Protein AF-A0A537VJ17-F1 (afdb_monomer)

Mean predicted aligned error: 5.32 Å

Nearest PDB structures (foldseek):
  3t38-assembly1_A  TM=7.685E-01  e=1.681E-10  Corynebacterium glutamicum
  3t38-assembly1_B  TM=7.655E-01  e=9.082E-10  Corynebacterium glutamicum
  2fxi-assembly1_A  TM=8.362E-01  e=2.183E-06  Staphylococcus aureus
  8p6m-assembly1_B  TM=7.801E-01  e=8.803E-07  Deinococcus indicus
  1jl3-assembly4_D  TM=7.194E-01  e=2.256E-05  Bacillus subtilis

Structure (mmCIF, N/CA/C/O backbone):
data_AF-A0A537VJ17-F1
#
_entry.id   AF-A0A537VJ17-F1
#
loop_
_atom_site.group_PDB
_atom_site.id
_atom_site.type_symbol
_atom_site.label_atom_id
_atom_site.label_alt_id
_atom_site.label_comp_id
_atom_site.label_asym_id
_atom_site.label_entity_id
_atom_site.label_seq_id
_atom_site.pdbx_PDB_ins_code
_atom_site.Cartn_x
_atom_site.Cartn_y
_atom_site.Cartn_z
_atom_site.occupancy
_atom_site.B_iso_or_equiv
_atom_site.auth_seq_id
_atom_site.auth_comp_id
_atom_site.auth_asym_id
_atom_site.auth_atom_id
_atom_site.pdbx_PDB_model_num
ATOM 1 N N . MET A 1 1 ? -20.366 -3.026 16.397 1.00 46.22 1 MET A N 1
ATOM 2 C CA . MET A 1 1 ? -19.434 -3.671 15.451 1.00 46.22 1 MET A CA 1
ATOM 3 C C . MET A 1 1 ? -18.196 -2.808 15.438 1.00 46.22 1 MET A C 1
ATOM 5 O O . MET A 1 1 ? -18.328 -1.638 15.114 1.00 46.22 1 MET A O 1
ATOM 9 N N . ILE A 1 2 ? -17.055 -3.319 15.894 1.00 50.59 2 ILE A N 1
ATOM 10 C CA . ILE A 1 2 ? -15.783 -2.647 15.617 1.00 50.59 2 ILE A CA 1
ATOM 11 C C . ILE A 1 2 ? -15.566 -2.891 14.128 1.00 50.59 2 ILE A C 1
ATOM 13 O O . ILE A 1 2 ? -15.430 -4.047 13.727 1.00 50.59 2 ILE A O 1
ATOM 17 N N . ASP A 1 3 ? -15.711 -1.848 13.316 1.00 73.19 3 ASP A N 1
ATOM 18 C CA . ASP A 1 3 ? -15.495 -1.971 11.881 1.00 73.19 3 ASP A CA 1
ATOM 19 C C . ASP A 1 3 ? -14.021 -2.329 11.680 1.00 73.19 3 ASP A C 1
ATOM 21 O O . ASP A 1 3 ? -13.136 -1.641 12.191 1.00 73.19 3 ASP A O 1
ATOM 25 N N . VAL A 1 4 ? -13.756 -3.469 11.045 1.00 81.44 4 VAL A N 1
ATOM 26 C CA . VAL A 1 4 ? -12.381 -3.893 10.782 1.00 81.44 4 VAL A CA 1
ATOM 27 C C . VAL A 1 4 ? -11.831 -2.916 9.743 1.00 81.44 4 VAL A C 1
ATOM 29 O O . VAL A 1 4 ? -12.391 -2.854 8.643 1.00 81.44 4 VAL A O 1
ATOM 32 N N . PRO A 1 5 ? -10.771 -2.143 10.048 1.00 88.56 5 PRO A N 1
ATOM 33 C CA . PRO A 1 5 ? -10.278 -1.132 9.127 1.00 88.56 5 PRO A CA 1
ATOM 34 C C . PRO A 1 5 ? -9.893 -1.787 7.803 1.00 88.56 5 PRO A C 1
ATOM 36 O O . PRO A 1 5 ? -9.295 -2.867 7.762 1.00 88.56 5 PRO A O 1
ATOM 39 N N . THR A 1 6 ? -10.268 -1.132 6.709 1.00 90.69 6 THR A N 1
ATOM 40 C CA . THR A 1 6 ? -9.935 -1.590 5.362 1.00 90.69 6 THR A CA 1
ATOM 41 C C . THR A 1 6 ? -8.830 -0.712 4.792 1.00 90.69 6 THR A C 1
ATOM 43 O O . THR A 1 6 ? -8.897 0.511 4.883 1.00 90.69 6 THR A O 1
ATOM 46 N N . VAL A 1 7 ? -7.819 -1.325 4.180 1.00 92.31 7 VAL A N 1
ATOM 47 C CA . VAL A 1 7 ? -6.753 -0.615 3.462 1.00 92.31 7 VAL A CA 1
ATOM 48 C C . VAL A 1 7 ? -6.779 -1.028 1.998 1.00 92.31 7 VAL A C 1
ATOM 50 O O . VAL A 1 7 ? -6.729 -2.222 1.686 1.00 92.31 7 VAL A O 1
ATOM 53 N N . LEU A 1 8 ? -6.853 -0.042 1.105 1.00 92.19 8 LEU A N 1
ATOM 54 C CA . LEU A 1 8 ? -6.798 -0.218 -0.342 1.00 92.19 8 LEU A CA 1
ATOM 55 C C . LEU A 1 8 ? -5.481 0.346 -0.888 1.00 92.19 8 LEU A C 1
ATOM 57 O O . LEU A 1 8 ? -5.258 1.549 -0.835 1.00 92.19 8 LEU A O 1
ATOM 61 N N . PHE A 1 9 ? -4.637 -0.510 -1.464 1.00 92.50 9 PHE A N 1
ATOM 62 C CA . PHE A 1 9 ? -3.433 -0.089 -2.187 1.00 92.50 9 PHE A CA 1
ATOM 63 C C . PHE A 1 9 ? -3.704 0.042 -3.687 1.00 92.50 9 PHE A C 1
ATOM 65 O O . PHE A 1 9 ? -4.118 -0.926 -4.324 1.00 92.50 9 PHE A O 1
ATOM 72 N N . VAL A 1 10 ? -3.412 1.192 -4.285 1.00 89.75 10 VAL A N 1
ATOM 73 C CA . VAL A 1 10 ? -3.670 1.473 -5.702 1.00 89.75 10 VAL A CA 1
ATOM 74 C C . VAL A 1 10 ? -2.374 1.850 -6.410 1.00 89.75 10 VAL A C 1
ATOM 76 O O . VAL A 1 10 ? -1.640 2.727 -5.973 1.00 89.75 10 VAL A O 1
ATOM 79 N N . CYS A 1 11 ? -2.071 1.201 -7.531 1.00 88.19 11 CYS A N 1
ATOM 80 C CA . CYS A 1 11 ? -1.023 1.642 -8.461 1.00 88.19 11 CYS A CA 1
ATOM 81 C C . CYS A 1 11 ? -1.548 1.556 -9.898 1.00 88.19 11 CYS A C 1
ATOM 83 O O . CYS A 1 11 ? -2.663 1.099 -10.095 1.00 88.19 11 CYS A O 1
ATOM 85 N N . VAL A 1 12 ? -0.761 1.914 -10.918 1.00 85.00 12 VAL A N 1
ATOM 86 C CA . VAL A 1 12 ? -1.240 1.893 -12.321 1.00 85.00 12 VAL A CA 1
ATOM 87 C C . VAL A 1 12 ? -1.793 0.518 -12.734 1.00 85.00 12 VAL A C 1
ATOM 89 O O . VAL A 1 12 ? -2.970 0.383 -13.047 1.00 85.00 12 VAL A O 1
ATOM 92 N N . HIS A 1 13 ? -0.967 -0.532 -12.671 1.00 83.31 13 HIS A N 1
ATOM 93 C CA . HIS A 1 13 ? -1.286 -1.844 -13.264 1.00 83.31 13 HIS A CA 1
ATOM 94 C C . HIS A 1 13 ? -1.763 -2.919 -12.274 1.00 83.31 13 HIS A C 1
ATOM 96 O O . HIS A 1 13 ? -1.968 -4.061 -12.666 1.00 83.31 13 HIS A O 1
ATOM 102 N N . ASN A 1 14 ? -1.855 -2.605 -10.981 1.00 87.19 14 ASN A N 1
ATOM 103 C CA . ASN A 1 14 ? -2.066 -3.590 -9.913 1.00 87.19 14 ASN A CA 1
ATOM 104 C C . ASN A 1 14 ? -1.113 -4.814 -9.928 1.00 87.19 14 ASN A C 1
ATOM 106 O O . ASN A 1 14 ? -1.510 -5.909 -9.541 1.00 87.19 14 ASN A O 1
ATOM 110 N N . ALA A 1 15 ? 0.129 -4.658 -10.398 1.00 84.19 15 ALA A N 1
ATOM 111 C CA . ALA A 1 15 ? 1.041 -5.786 -10.652 1.00 84.19 15 ALA A CA 1
ATOM 112 C C . ALA A 1 15 ? 2.396 -5.695 -9.924 1.00 84.19 15 ALA A C 1
ATOM 114 O O . ALA A 1 15 ? 3.229 -6.586 -10.055 1.00 84.19 15 ALA A O 1
ATOM 115 N N . GLY A 1 16 ? 2.640 -4.622 -9.165 1.00 87.50 16 GLY A N 1
ATOM 116 C CA . GLY A 1 16 ? 3.935 -4.378 -8.524 1.00 87.50 16 GLY A CA 1
ATOM 117 C C . GLY A 1 16 ? 3.785 -3.819 -7.118 1.00 87.50 16 GLY A C 1
ATOM 118 O O . GLY A 1 16 ? 3.555 -4.558 -6.165 1.00 87.50 16 GLY A O 1
ATOM 119 N N . ARG A 1 17 ? 3.914 -2.495 -7.002 1.00 92.19 17 ARG A N 1
ATOM 120 C CA . ARG A 1 17 ? 3.848 -1.734 -5.744 1.00 92.19 17 ARG A CA 1
ATOM 121 C C . ARG A 1 17 ? 2.631 -2.098 -4.878 1.00 92.19 17 ARG A C 1
ATOM 123 O O . ARG A 1 17 ? 2.815 -2.511 -3.735 1.00 92.19 17 ARG A O 1
ATOM 130 N N . SER A 1 18 ? 1.419 -2.037 -5.437 1.00 89.88 18 SER A N 1
ATOM 131 C CA . SER A 1 18 ? 0.179 -2.339 -4.704 1.00 89.88 18 SER A CA 1
ATOM 132 C C . SER A 1 18 ? 0.104 -3.789 -4.204 1.00 89.88 18 SER A C 1
ATOM 134 O O . SER A 1 18 ? -0.324 -4.028 -3.078 1.00 89.88 18 SER A O 1
ATOM 136 N N . GLN A 1 19 ? 0.564 -4.757 -5.006 1.00 91.00 19 GLN A N 1
ATOM 137 C CA . GLN A 1 19 ? 0.588 -6.181 -4.647 1.00 91.00 19 GLN A CA 1
ATOM 138 C C . GLN A 1 19 ? 1.604 -6.469 -3.539 1.00 91.00 19 GLN A C 1
ATOM 140 O O . GLN A 1 19 ? 1.300 -7.187 -2.585 1.00 91.00 19 GLN A O 1
ATOM 145 N N . MET A 1 20 ? 2.799 -5.871 -3.627 1.00 94.12 20 MET A N 1
ATOM 146 C CA . MET A 1 20 ? 3.814 -5.973 -2.576 1.00 94.12 20 MET A CA 1
ATOM 147 C C . MET A 1 20 ? 3.288 -5.418 -1.253 1.00 94.12 20 MET A C 1
ATOM 149 O O . MET A 1 20 ? 3.380 -6.092 -0.228 1.00 94.12 20 MET A O 1
ATOM 153 N N . ALA A 1 21 ? 2.692 -4.227 -1.280 1.00 95.00 21 ALA A N 1
ATOM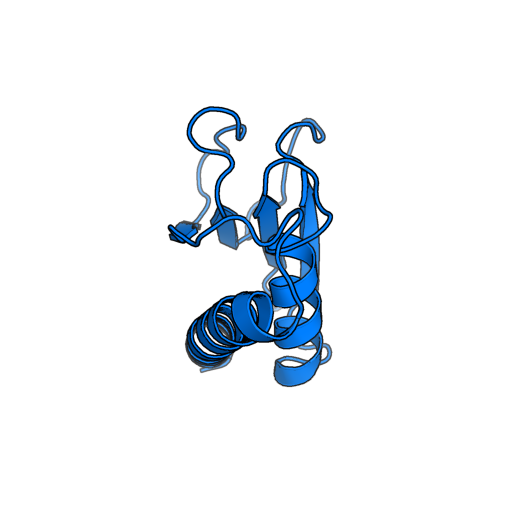 154 C CA . ALA A 1 21 ? 2.171 -3.586 -0.082 1.00 95.00 21 ALA A CA 1
ATOM 155 C C . ALA A 1 21 ? 1.023 -4.388 0.550 1.00 95.00 21 ALA A C 1
ATOM 157 O O . ALA A 1 21 ? 1.034 -4.636 1.757 1.00 95.00 21 ALA A O 1
ATOM 158 N N . ALA A 1 22 ? 0.094 -4.887 -0.271 1.00 93.69 22 ALA A N 1
ATOM 159 C CA . ALA A 1 22 ? -1.010 -5.718 0.191 1.00 93.69 22 ALA A CA 1
ATOM 160 C C . ALA A 1 22 ? -0.529 -7.026 0.845 1.00 93.69 22 ALA A C 1
ATOM 162 O O . ALA A 1 22 ? -0.978 -7.378 1.937 1.00 93.69 22 ALA A O 1
ATOM 163 N N . GLY A 1 23 ? 0.423 -7.727 0.222 1.00 93.12 23 GLY A N 1
ATOM 164 C CA . GLY A 1 23 ? 0.980 -8.961 0.780 1.00 93.12 23 GLY A CA 1
ATOM 165 C C . GLY A 1 23 ? 1.704 -8.739 2.112 1.00 93.12 23 GLY A C 1
ATOM 166 O O . GLY A 1 23 ? 1.544 -9.523 3.049 1.00 93.12 23 GLY A O 1
ATOM 167 N N . LEU A 1 24 ? 2.467 -7.649 2.221 1.00 95.56 24 LEU A N 1
ATOM 168 C CA . LEU A 1 24 ? 3.180 -7.290 3.447 1.00 95.56 24 LEU A CA 1
ATOM 169 C C . LEU A 1 24 ? 2.211 -6.896 4.568 1.00 95.56 24 LEU A C 1
ATOM 171 O O . LEU A 1 24 ? 2.357 -7.380 5.690 1.00 95.56 24 LEU A O 1
ATOM 175 N N . LEU A 1 25 ? 1.177 -6.102 4.272 1.00 95.38 25 LEU A N 1
ATOM 176 C CA . LEU A 1 25 ? 0.210 -5.690 5.289 1.00 95.38 25 LEU A CA 1
ATOM 177 C C . LEU A 1 25 ? -0.598 -6.884 5.793 1.00 95.38 25 LEU A C 1
ATOM 179 O O . LEU A 1 25 ? -0.766 -7.041 6.999 1.00 95.38 25 LEU A O 1
ATOM 183 N N . ALA A 1 26 ? -1.034 -7.765 4.889 1.00 93.62 26 ALA A N 1
ATOM 184 C CA . ALA A 1 26 ? -1.740 -8.987 5.262 1.00 93.62 26 ALA A CA 1
ATOM 185 C C . ALA A 1 26 ? -0.885 -9.871 6.186 1.00 93.62 26 ALA A C 1
ATOM 187 O O . ALA A 1 26 ? -1.393 -10.424 7.163 1.00 93.62 26 ALA A O 1
ATOM 188 N N . LYS A 1 27 ? 0.428 -9.950 5.927 1.00 92.81 27 LYS A N 1
ATOM 189 C CA . LYS A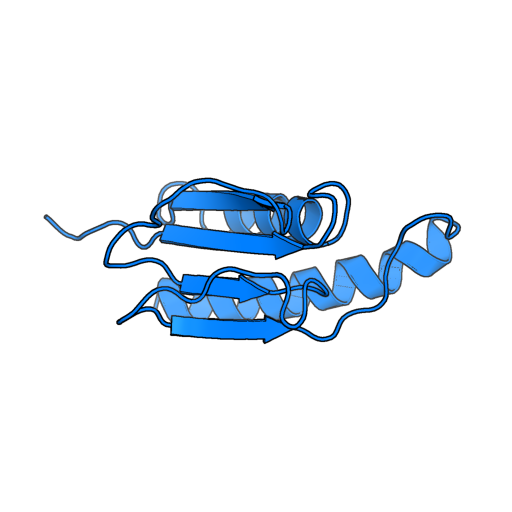 1 27 ? 1.3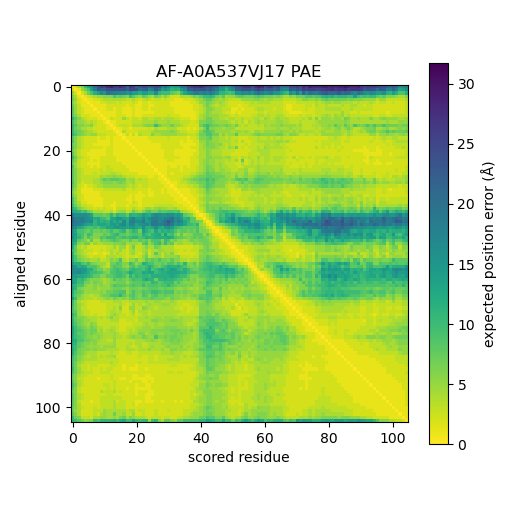78 -10.677 6.776 1.00 92.81 27 LYS A CA 1
ATOM 190 C C . LYS A 1 27 ? 1.488 -10.081 8.184 1.00 92.81 27 LYS A C 1
ATOM 192 O O . LYS A 1 27 ? 1.572 -10.845 9.142 1.00 92.81 27 LYS A O 1
ATOM 197 N N . TYR A 1 28 ? 1.514 -8.756 8.328 1.00 92.25 28 TYR A N 1
ATOM 198 C CA . TYR A 1 28 ? 1.693 -8.105 9.635 1.00 92.25 28 TYR A CA 1
ATOM 199 C C . TYR A 1 28 ? 0.397 -7.969 10.435 1.00 92.25 28 TYR A C 1
ATOM 201 O O . TYR A 1 28 ? 0.377 -8.180 11.650 1.00 92.25 28 TYR A O 1
ATOM 209 N N . ALA A 1 29 ? -0.700 -7.639 9.763 1.00 89.75 29 ALA A N 1
ATOM 210 C CA . ALA A 1 29 ? -1.973 -7.372 10.410 1.00 89.75 29 ALA A CA 1
ATOM 211 C C . ALA A 1 29 ? -2.771 -8.648 10.711 1.00 89.75 29 ALA A C 1
ATOM 213 O O . ALA A 1 29 ? -3.528 -8.688 11.690 1.00 89.75 29 ALA A O 1
ATOM 214 N N . GLY A 1 30 ? -2.589 -9.704 9.911 1.00 87.06 30 GLY A N 1
ATOM 215 C CA . GLY A 1 30 ? -3.432 -10.892 9.978 1.00 87.06 30 GLY A CA 1
ATOM 216 C C . GLY A 1 30 ? -4.908 -10.527 9.741 1.00 87.06 30 GLY A C 1
ATOM 217 O O . GLY A 1 30 ? -5.192 -9.672 8.906 1.00 87.06 30 GLY A O 1
ATOM 218 N N . PRO A 1 31 ? -5.868 -11.112 10.481 1.00 87.25 31 PRO A N 1
ATOM 219 C CA . PRO A 1 31 ? -7.298 -10.859 10.271 1.00 87.25 31 PRO A CA 1
ATOM 220 C C . PRO A 1 31 ? -7.787 -9.505 10.818 1.00 87.25 31 PRO A C 1
ATOM 222 O O . PRO A 1 31 ? -8.978 -9.217 10.750 1.00 87.25 31 PRO A O 1
ATOM 225 N N . ARG A 1 32 ? -6.899 -8.687 11.400 1.00 90.12 32 ARG A N 1
ATOM 226 C CA . ARG A 1 32 ? -7.259 -7.425 12.071 1.00 90.12 32 ARG A CA 1
ATOM 227 C C . ARG A 1 32 ? -7.449 -6.251 11.110 1.00 90.12 32 ARG A C 1
ATOM 229 O O . ARG A 1 32 ? -7.948 -5.216 11.530 1.00 90.12 32 ARG A O 1
ATOM 236 N N . ILE A 1 33 ? -7.040 -6.403 9.850 1.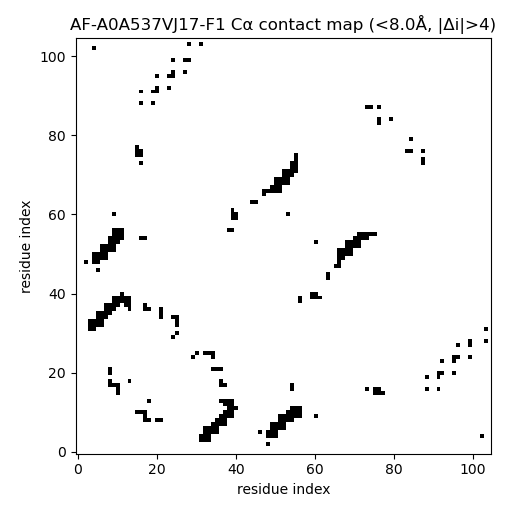00 91.31 33 ILE A N 1
ATOM 237 C CA . ILE A 1 33 ? -7.194 -5.401 8.791 1.00 91.31 33 ILE A CA 1
ATOM 238 C C . ILE A 1 33 ? -7.670 -6.116 7.529 1.00 91.31 33 ILE A C 1
ATOM 240 O O . ILE A 1 33 ? -7.109 -7.140 7.135 1.00 91.31 33 ILE A O 1
ATOM 244 N N . VAL A 1 34 ? -8.682 -5.563 6.862 1.00 91.31 34 VAL A N 1
ATOM 245 C CA . VAL A 1 34 ? -9.089 -6.027 5.533 1.00 91.31 34 VAL A CA 1
ATOM 246 C C . VAL A 1 34 ? -8.166 -5.390 4.500 1.00 91.31 34 VAL A C 1
ATOM 248 O O . VAL A 1 34 ? -8.188 -4.180 4.294 1.00 91.31 34 VAL A O 1
ATOM 251 N N . VAL A 1 35 ? -7.357 -6.205 3.826 1.00 92.81 35 VAL A N 1
ATOM 252 C CA . VAL A 1 35 ? -6.405 -5.719 2.819 1.00 92.81 35 VAL A CA 1
ATOM 253 C C . VAL A 1 35 ? -6.958 -5.917 1.406 1.00 92.81 35 VAL A C 1
ATOM 255 O O . VAL A 1 35 ? -7.472 -6.990 1.061 1.00 92.81 35 VAL A O 1
ATOM 258 N N . ARG A 1 36 ? -6.870 -4.867 0.584 1.00 91.44 36 ARG A N 1
ATOM 259 C CA . ARG A 1 36 ? -7.292 -4.829 -0.822 1.00 91.44 36 ARG A CA 1
ATOM 260 C C . ARG A 1 36 ? -6.226 -4.147 -1.684 1.00 91.44 36 ARG A C 1
ATOM 262 O O . ARG A 1 36 ? -5.444 -3.335 -1.197 1.00 91.44 36 ARG A O 1
ATOM 269 N N . SER A 1 37 ? -6.213 -4.464 -2.977 1.00 90.56 37 SER A N 1
ATOM 270 C CA . SER A 1 37 ? -5.314 -3.851 -3.964 1.00 90.56 37 SER A CA 1
ATOM 271 C C . SER A 1 37 ? -6.026 -3.641 -5.299 1.00 90.56 37 SER A C 1
ATOM 273 O O . SER A 1 37 ? -6.748 -4.544 -5.729 1.00 90.56 37 SER A O 1
ATOM 275 N N . ALA A 1 38 ? -5.785 -2.517 -5.970 1.00 87.94 38 ALA A N 1
ATOM 276 C CA . ALA A 1 38 ? -6.406 -2.172 -7.247 1.00 87.94 38 ALA A CA 1
ATOM 277 C C . ALA A 1 38 ? -5.437 -1.490 -8.236 1.00 87.94 38 ALA A C 1
ATOM 279 O O . ALA A 1 38 ? -4.300 -1.143 -7.901 1.00 87.94 38 ALA A O 1
ATOM 280 N N . GLY A 1 39 ? -5.898 -1.364 -9.484 1.00 83.31 39 GLY A N 1
ATOM 281 C CA . GLY A 1 39 ? -5.272 -0.583 -10.559 1.00 83.31 39 GLY A CA 1
ATOM 282 C C . GLY A 1 39 ? -5.905 0.807 -10.641 1.00 83.31 39 GLY A C 1
ATOM 283 O O . GLY A 1 39 ? -6.985 0.963 -10.096 1.00 83.31 39 GLY A O 1
ATOM 284 N N . SER A 1 40 ? -5.329 1.786 -11.343 1.00 74.56 40 SER A N 1
ATOM 285 C CA . SER A 1 40 ? -5.951 3.120 -11.530 1.00 74.56 40 SER A CA 1
ATOM 286 C C . SER A 1 40 ? -7.217 3.106 -12.402 1.00 74.56 40 SER A C 1
ATOM 288 O O . SER A 1 40 ? -7.863 4.126 -12.592 1.00 74.56 40 SER A O 1
ATOM 290 N N . THR A 1 41 ? -7.609 1.934 -12.898 1.00 61.19 41 THR A N 1
ATOM 291 C CA . THR A 1 41 ? -8.888 1.671 -13.561 1.00 61.19 41 THR A CA 1
ATOM 292 C C . THR A 1 41 ? -9.783 0.680 -12.772 1.00 61.19 41 THR A C 1
ATOM 294 O O . THR A 1 41 ? -9.951 -0.455 -13.230 1.00 61.19 41 THR A O 1
ATOM 297 N N . PRO A 1 42 ? -10.379 1.034 -11.602 1.00 55.25 42 PRO A N 1
ATOM 298 C CA . PRO A 1 42 ? -11.334 0.168 -10.889 1.00 55.25 42 PRO A CA 1
ATOM 299 C C . PRO A 1 42 ? -12.664 0.878 -10.483 1.00 55.25 42 PRO A C 1
ATOM 301 O O . PRO A 1 42 ? -12.825 2.071 -10.698 1.00 55.25 42 PRO A O 1
ATOM 304 N N . ALA A 1 43 ? -13.616 0.110 -9.926 1.00 53.75 43 ALA A N 1
ATOM 305 C CA . ALA A 1 43 ? -15.069 0.376 -9.781 1.00 53.75 43 ALA A CA 1
ATOM 306 C C . ALA A 1 43 ? -15.546 1.618 -8.971 1.00 53.75 43 ALA A C 1
ATOM 308 O O . ALA A 1 43 ? -14.763 2.270 -8.288 1.00 53.75 43 ALA A O 1
ATOM 309 N N . ASP A 1 44 ? -16.870 1.870 -9.016 1.00 53.31 44 ASP A N 1
ATOM 310 C CA . ASP A 1 44 ? -17.560 3.129 -8.659 1.00 53.31 44 ASP A CA 1
ATOM 311 C C . ASP A 1 44 ? -17.403 3.634 -7.208 1.00 53.31 44 ASP A C 1
ATOM 313 O O . ASP A 1 44 ? -17.429 4.846 -7.007 1.00 53.31 44 ASP A O 1
ATOM 317 N N . GLU A 1 45 ? -17.210 2.774 -6.194 1.00 56.12 45 GLU A N 1
ATOM 318 C CA . GLU A 1 45 ? -17.034 3.216 -4.794 1.00 56.12 45 GLU A CA 1
ATOM 319 C C . GLU A 1 45 ? -16.169 2.272 -3.935 1.00 56.12 45 GLU A C 1
ATOM 321 O O . GLU A 1 45 ? -16.277 1.045 -4.001 1.00 56.12 45 GLU A O 1
ATOM 326 N N . VAL A 1 46 ? -15.358 2.855 -3.042 1.00 65.31 46 VAL A N 1
ATOM 327 C CA . VAL A 1 46 ? -14.671 2.156 -1.937 1.00 65.31 46 VAL A CA 1
ATOM 328 C C . VAL A 1 46 ? -15.409 2.413 -0.622 1.00 65.31 46 VAL A C 1
ATOM 330 O O . VAL A 1 46 ? -15.975 3.487 -0.421 1.00 65.31 46 VAL A O 1
ATOM 333 N N . ASN A 1 47 ? -15.371 1.465 0.319 1.00 65.81 47 ASN A N 1
ATOM 334 C CA . ASN A 1 47 ? -16.063 1.586 1.610 1.00 65.81 47 ASN A CA 1
ATOM 335 C C . ASN A 1 47 ? -15.710 2.894 2.357 1.00 65.81 47 ASN A C 1
ATOM 337 O O . ASN A 1 47 ? -14.547 3.293 2.429 1.00 65.81 47 ASN A O 1
ATOM 341 N N . ALA A 1 48 ? -16.751 3.562 2.880 1.00 67.12 48 ALA A N 1
ATOM 342 C CA . ALA A 1 48 ? -16.780 4.452 4.053 1.00 67.12 48 ALA A CA 1
ATOM 343 C C . ALA A 1 48 ? -15.459 4.693 4.814 1.00 67.12 48 ALA A C 1
ATOM 345 O O . ALA A 1 48 ? -14.980 5.811 4.978 1.00 67.12 48 ALA A O 1
ATOM 346 N N . THR A 1 49 ? -14.906 3.600 5.321 1.00 74.31 49 THR A N 1
ATOM 347 C CA . THR A 1 49 ? -13.886 3.575 6.374 1.00 74.31 49 THR A CA 1
ATOM 348 C C . THR A 1 49 ? -12.503 3.170 5.863 1.00 74.31 49 THR A C 1
ATOM 350 O O . THR A 1 49 ? -11.621 2.815 6.644 1.00 74.31 49 THR A O 1
ATOM 353 N N . VAL A 1 50 ? -12.300 3.209 4.543 1.00 78.06 50 VAL A N 1
ATOM 354 C CA . VAL A 1 50 ? -11.060 2.757 3.904 1.00 78.06 50 VAL A CA 1
ATOM 355 C C . VAL A 1 50 ? -9.965 3.818 3.976 1.00 7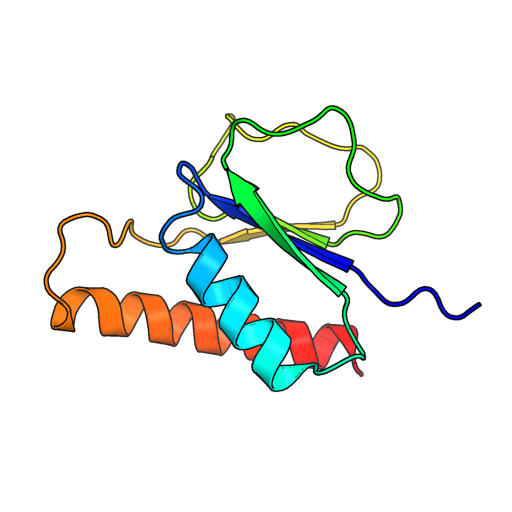8.06 50 VAL A C 1
ATOM 357 O O . VAL A 1 50 ? -10.200 4.993 3.691 1.00 78.06 50 VAL A O 1
ATOM 360 N N . VAL A 1 51 ? -8.748 3.375 4.290 1.00 83.50 51 VAL A N 1
ATOM 361 C CA . VAL A 1 51 ? -7.518 4.119 3.999 1.00 83.50 51 VAL A CA 1
ATOM 362 C C . VAL A 1 51 ? -7.054 3.739 2.599 1.00 83.50 51 VAL A C 1
ATOM 364 O O . VAL A 1 51 ? -6.806 2.564 2.323 1.00 83.50 51 VAL A O 1
ATOM 367 N N . GLU A 1 52 ? -6.944 4.722 1.717 1.00 83.06 52 GLU A N 1
ATOM 368 C CA . GLU A 1 52 ? -6.473 4.533 0.350 1.00 83.06 52 GLU A CA 1
ATOM 369 C C . GLU A 1 52 ? -5.017 4.967 0.222 1.00 83.06 52 GLU A C 1
ATOM 371 O O . GLU A 1 52 ? -4.622 6.023 0.717 1.00 83.06 52 GLU A O 1
ATOM 376 N N . ILE A 1 53 ? -4.217 4.132 -0.438 1.00 84.56 53 ILE A N 1
ATOM 377 C CA . ILE A 1 53 ? -2.784 4.343 -0.606 1.00 84.56 53 ILE A CA 1
ATOM 378 C C . ILE A 1 53 ? -2.446 4.327 -2.086 1.00 84.56 53 ILE A C 1
ATOM 380 O O . ILE A 1 53 ? -2.459 3.266 -2.713 1.00 84.56 53 ILE A O 1
ATOM 384 N N . THR A 1 54 ? -2.116 5.488 -2.639 1.00 80.75 54 THR A N 1
ATOM 385 C CA . THR A 1 54 ? -1.732 5.638 -4.041 1.00 80.75 54 THR A CA 1
ATOM 386 C C . THR A 1 54 ? -0.228 5.448 -4.193 1.00 80.75 54 THR A C 1
ATOM 388 O O . THR A 1 54 ? 0.574 5.977 -3.434 1.00 80.75 54 THR A O 1
ATOM 391 N N . MET A 1 55 ? 0.173 4.624 -5.158 1.00 84.31 55 MET A N 1
ATOM 392 C CA . MET A 1 55 ? 1.563 4.241 -5.404 1.00 84.31 55 MET A CA 1
ATOM 393 C C . MET A 1 55 ? 1.851 4.369 -6.900 1.00 84.31 55 MET A C 1
ATOM 395 O O . MET A 1 55 ? 2.019 3.376 -7.617 1.00 84.31 55 MET A O 1
ATOM 399 N N . GLY A 1 56 ? 1.844 5.615 -7.378 1.00 78.94 56 GLY A N 1
ATOM 400 C CA . GLY A 1 56 ? 2.141 5.972 -8.765 1.00 78.94 56 GLY A CA 1
ATOM 401 C C . GLY A 1 56 ? 0.959 5.955 -9.731 1.00 78.94 56 GLY A C 1
ATOM 402 O O . GLY A 1 56 ? 1.197 5.797 -10.921 1.00 78.94 56 GLY A O 1
ATOM 403 N N . CYS A 1 57 ? -0.287 6.085 -9.259 1.00 73.81 57 CYS A N 1
ATOM 404 C CA . CYS A 1 57 ? -1.419 6.381 -10.150 1.00 73.81 57 CYS A CA 1
ATOM 405 C C . CYS A 1 57 ? -1.577 7.879 -10.467 1.00 73.81 57 CYS A C 1
ATOM 407 O O . CYS A 1 57 ? -2.190 8.205 -11.479 1.00 73.81 57 CYS A O 1
ATOM 409 N N . GLY A 1 58 ? -1.025 8.777 -9.641 1.00 70.88 58 GLY A N 1
ATOM 410 C CA . GLY A 1 58 ? -1.208 10.225 -9.793 1.00 70.88 58 GLY A CA 1
ATOM 411 C C . GLY A 1 58 ? -2.690 10.614 -9.853 1.00 70.88 58 GLY A C 1
ATOM 412 O O . GLY A 1 58 ? -3.519 10.018 -9.167 1.00 70.88 58 GLY A O 1
ATOM 413 N N . ASP A 1 59 ? -3.027 11.547 -10.744 1.00 66.19 59 ASP A N 1
ATOM 414 C CA . ASP A 1 59 ? -4.399 12.044 -10.952 1.00 66.19 59 ASP A CA 1
ATOM 415 C C . ASP A 1 59 ? -5.344 11.016 -11.605 1.00 66.19 59 ASP A C 1
ATOM 417 O O . ASP A 1 59 ? -6.527 11.290 -11.797 1.00 66.19 59 ASP A O 1
ATOM 421 N N . ALA A 1 60 ? -4.839 9.835 -11.985 1.00 70.06 60 ALA A N 1
ATOM 422 C CA . ALA A 1 60 ? -5.655 8.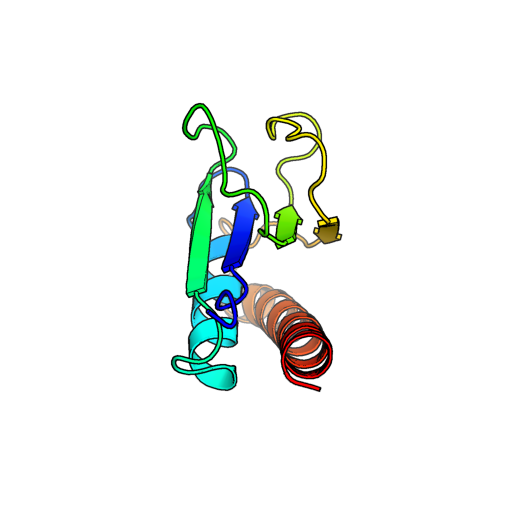796 -12.608 1.00 70.06 60 ALA A CA 1
ATOM 423 C C . ALA A 1 60 ? -6.512 8.018 -11.597 1.00 70.06 60 ALA A C 1
ATOM 425 O O . ALA A 1 60 ? -7.386 7.260 -12.011 1.00 70.06 60 ALA A O 1
ATOM 426 N N . CYS A 1 61 ? -6.260 8.158 -10.291 1.00 73.25 61 CYS A N 1
ATOM 427 C CA . CYS A 1 61 ? -7.084 7.518 -9.270 1.00 73.25 61 CYS A CA 1
ATOM 428 C C . CYS A 1 61 ? -8.390 8.300 -9.020 1.00 73.25 61 CYS A C 1
ATOM 430 O O . CYS A 1 61 ? -8.347 9.521 -8.855 1.00 73.25 61 CYS A O 1
ATOM 432 N N . PRO A 1 62 ? -9.552 7.623 -8.939 1.00 69.44 62 PRO A N 1
ATOM 433 C CA . PRO A 1 62 ? -10.797 8.266 -8.528 1.00 69.44 62 PRO A CA 1
ATOM 434 C C . PRO A 1 62 ? -10.700 8.805 -7.091 1.00 69.44 62 PRO A C 1
ATOM 436 O O . PRO A 1 62 ? -10.200 8.131 -6.194 1.00 69.44 62 PRO A O 1
ATOM 439 N N . VAL A 1 63 ? -11.198 10.026 -6.865 1.00 73.50 63 VAL A N 1
ATOM 440 C CA . VAL A 1 63 ? -11.242 10.651 -5.533 1.00 73.50 63 VAL A CA 1
ATOM 441 C C . VAL A 1 63 ? -12.558 10.299 -4.843 1.00 73.50 63 VAL A C 1
ATOM 443 O O . VAL A 1 63 ? -13.635 10.654 -5.319 1.00 73.50 63 VAL A O 1
ATOM 446 N N . PHE A 1 64 ? -12.470 9.655 -3.683 1.00 73.62 64 PHE A N 1
ATOM 447 C CA . PHE A 1 64 ? -13.600 9.254 -2.851 1.00 73.62 64 PHE A CA 1
ATOM 448 C C . PHE A 1 64 ? -13.742 10.188 -1.634 1.00 73.62 64 PHE A C 1
ATOM 450 O O . PHE A 1 64 ? -12.833 10.288 -0.804 1.00 73.62 64 PHE A O 1
ATOM 457 N N . PRO A 1 65 ? -14.893 10.861 -1.465 1.00 75.12 65 PRO A N 1
ATOM 458 C CA . PRO A 1 65 ? -15.126 11.742 -0.325 1.00 75.12 65 PRO A CA 1
ATOM 459 C C . PRO A 1 65 ? -15.039 11.013 1.023 1.00 75.12 65 PRO A C 1
ATOM 461 O O . PRO A 1 65 ? -15.516 9.888 1.177 1.00 75.12 65 PRO A O 1
ATOM 464 N N . GLY A 1 66 ? -14.469 11.685 2.028 1.00 76.44 66 GLY A N 1
ATOM 465 C CA . GLY A 1 66 ? -14.444 11.200 3.412 1.00 76.44 66 GLY A CA 1
ATOM 466 C C . GLY A 1 66 ? -13.425 10.096 3.710 1.00 76.44 66 GLY A C 1
ATOM 467 O O . GLY A 1 66 ? -13.503 9.501 4.781 1.00 76.44 66 GLY A O 1
ATOM 468 N N . LYS A 1 67 ? -12.480 9.817 2.800 1.00 81.69 67 LYS A N 1
ATOM 469 C CA . LYS A 1 67 ? -11.424 8.808 2.996 1.00 81.69 67 LYS A CA 1
ATOM 470 C C . LYS A 1 67 ? -10.089 9.418 3.380 1.00 81.69 67 LYS A C 1
ATOM 472 O O . LYS A 1 67 ? -9.773 10.551 3.021 1.00 81.69 67 LYS A O 1
ATOM 477 N N . ARG A 1 68 ? -9.297 8.637 4.120 1.00 87.94 68 ARG A N 1
ATOM 478 C CA . ARG A 1 68 ? -7.901 8.968 4.408 1.00 87.94 68 ARG A CA 1
ATOM 479 C C . ARG A 1 68 ? -7.059 8.529 3.216 1.00 87.94 68 ARG A C 1
ATOM 481 O O . ARG A 1 68 ? -6.999 7.339 2.923 1.00 87.94 68 ARG A O 1
ATOM 488 N N . TYR A 1 69 ? -6.390 9.491 2.596 1.00 86.94 69 TYR A N 1
ATOM 489 C CA . TYR A 1 69 ? -5.458 9.271 1.497 1.00 86.94 69 TYR A CA 1
ATOM 490 C C . TYR A 1 69 ? -4.020 9.296 1.997 1.00 86.94 69 TYR A C 1
ATOM 492 O O . TYR A 1 69 ? -3.646 10.174 2.777 1.00 86.94 69 TYR A O 1
ATOM 500 N N . LEU A 1 70 ? -3.214 8.351 1.528 1.00 89.69 70 LEU A N 1
ATOM 501 C CA . LEU A 1 70 ? -1.763 8.372 1.656 1.00 89.69 70 LEU A CA 1
ATOM 502 C C . LEU A 1 70 ? -1.161 8.253 0.262 1.00 89.69 70 LEU A C 1
ATOM 504 O O . LEU A 1 70 ? -1.369 7.251 -0.416 1.00 89.69 70 LEU A O 1
ATOM 508 N N . ASP A 1 71 ? -0.388 9.250 -0.148 1.00 89.12 71 ASP A N 1
ATOM 509 C CA . ASP A 1 71 ? 0.344 9.174 -1.405 1.00 89.12 71 ASP A CA 1
ATOM 510 C C . ASP A 1 71 ? 1.783 8.740 -1.151 1.00 89.12 71 ASP A C 1
ATOM 512 O O . ASP A 1 71 ? 2.532 9.362 -0.390 1.00 89.12 71 ASP A O 1
ATOM 516 N N . TRP A 1 72 ? 2.153 7.611 -1.741 1.00 90.94 72 TRP A N 1
ATOM 517 C CA . TRP A 1 72 ? 3.481 7.041 -1.639 1.00 90.94 72 TRP A CA 1
ATOM 518 C C . TRP A 1 72 ? 4.178 7.139 -2.986 1.00 90.94 72 TRP A C 1
ATOM 520 O O . TRP A 1 72 ? 4.064 6.250 -3.835 1.00 90.94 72 TRP A O 1
ATOM 530 N N . ASP A 1 73 ? 4.969 8.199 -3.131 1.00 89.19 73 ASP A N 1
ATOM 531 C CA . ASP A 1 73 ? 5.909 8.312 -4.236 1.00 89.19 73 ASP A CA 1
ATOM 532 C C . ASP A 1 73 ? 6.985 7.226 -4.103 1.00 89.19 73 ASP A C 1
ATOM 534 O O . ASP A 1 73 ? 7.739 7.179 -3.126 1.00 89.19 73 ASP A O 1
ATOM 538 N N . LEU A 1 74 ? 6.962 6.288 -5.047 1.00 88.69 74 LEU A N 1
ATOM 539 C CA . LEU A 1 74 ? 7.787 5.088 -5.085 1.00 88.69 74 LEU A CA 1
ATOM 540 C C . LEU A 1 74 ? 8.145 4.795 -6.543 1.00 88.69 74 LEU A C 1
ATOM 542 O O . LEU A 1 74 ? 7.247 4.841 -7.388 1.00 88.69 74 LEU A O 1
ATOM 546 N N . PRO A 1 75 ? 9.391 4.405 -6.864 1.00 88.19 75 PRO A N 1
ATOM 547 C CA . PRO A 1 75 ? 9.767 4.092 -8.238 1.00 88.19 75 PRO A CA 1
ATOM 548 C C . PRO A 1 75 ? 8.981 2.894 -8.791 1.00 88.19 75 PRO A C 1
ATOM 550 O O . PRO A 1 75 ? 8.602 1.984 -8.047 1.00 88.19 75 PRO A O 1
ATOM 553 N N . ASP A 1 76 ? 8.735 2.874 -10.105 1.00 87.12 76 ASP A N 1
ATOM 554 C CA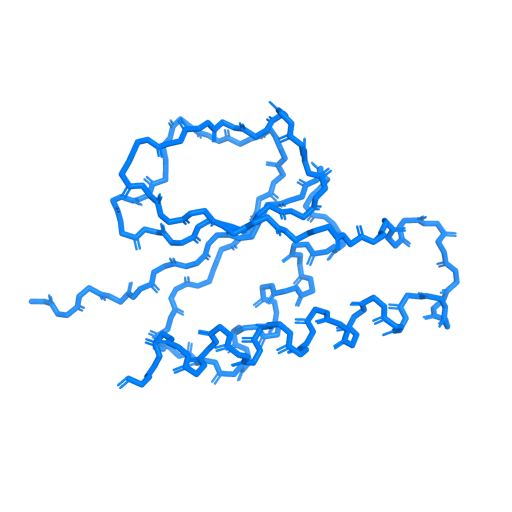 . ASP A 1 76 ? 8.092 1.731 -10.761 1.00 87.12 76 ASP A CA 1
ATOM 555 C C . ASP A 1 76 ? 9.076 0.547 -10.860 1.00 87.12 76 ASP A C 1
ATOM 557 O O . ASP A 1 76 ? 10.128 0.685 -11.486 1.00 87.12 76 ASP A O 1
ATOM 561 N N . PRO A 1 77 ? 8.771 -0.622 -10.261 1.00 87.44 77 PRO A N 1
ATOM 562 C CA . PRO A 1 77 ? 9.619 -1.806 -10.371 1.00 87.44 77 PRO A CA 1
ATOM 563 C C . PRO A 1 77 ? 9.564 -2.487 -11.750 1.00 87.44 77 PRO A C 1
ATOM 565 O O . PRO A 1 77 ? 10.333 -3.420 -11.988 1.00 87.44 77 PRO A O 1
ATOM 568 N N . SER A 1 78 ? 8.639 -2.097 -12.634 1.00 85.88 78 SER A N 1
ATOM 569 C CA . SER A 1 78 ? 8.427 -2.770 -13.919 1.00 85.88 78 SER A CA 1
ATOM 570 C C . SER A 1 78 ? 9.689 -2.774 -14.790 1.00 85.88 78 SER A C 1
ATOM 572 O O . SER A 1 78 ? 10.321 -1.745 -15.010 1.00 85.88 78 SER A O 1
ATOM 574 N N . GLY A 1 79 ? 10.066 -3.953 -15.291 1.00 88.44 79 GLY A N 1
ATOM 575 C CA . GLY A 1 79 ? 11.236 -4.132 -16.158 1.00 88.44 79 GLY A CA 1
ATOM 576 C C . GLY A 1 79 ? 12.598 -4.039 -15.457 1.00 88.44 79 GLY A C 1
ATOM 577 O O . GLY A 1 79 ? 13.621 -4.224 -16.115 1.00 88.44 79 GLY A O 1
ATOM 578 N N . LEU A 1 80 ? 12.642 -3.795 -14.143 1.00 90.50 80 LEU A N 1
ATOM 579 C CA . LEU A 1 80 ? 13.891 -3.728 -13.386 1.00 90.50 80 LEU A CA 1
ATOM 580 C C . LEU A 1 80 ? 14.397 -5.122 -12.970 1.00 90.50 80 LEU A C 1
ATOM 582 O O . LEU A 1 80 ? 13.600 -6.029 -12.712 1.00 90.50 80 LEU A O 1
ATOM 586 N N . PRO A 1 81 ? 15.725 -5.310 -12.836 1.00 9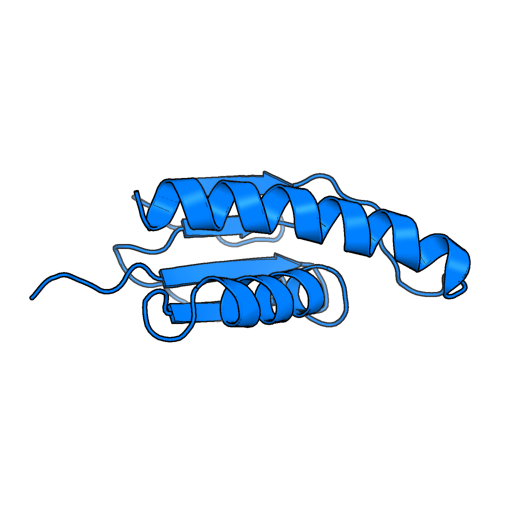3.56 81 PRO A N 1
ATOM 587 C CA . PRO A 1 81 ? 16.276 -6.531 -12.261 1.00 93.56 81 PRO A CA 1
ATOM 588 C C . PRO A 1 81 ? 15.913 -6.647 -10.775 1.00 93.56 81 PRO A C 1
ATOM 590 O O . PRO A 1 81 ? 15.754 -5.645 -10.078 1.00 93.56 81 PRO A O 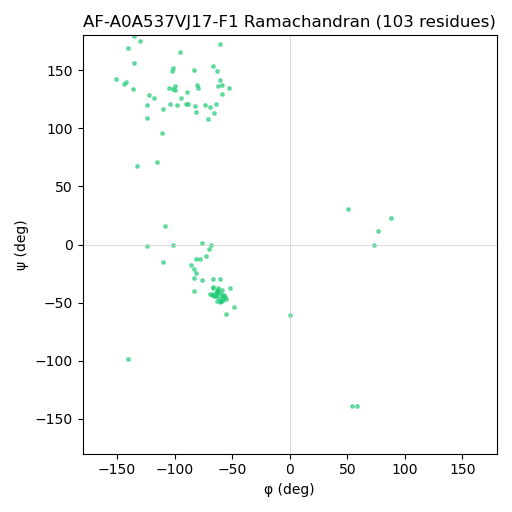1
ATOM 593 N N . VAL A 1 82 ? 15.859 -7.880 -10.258 1.00 91.50 82 VAL A N 1
ATOM 594 C CA . VAL A 1 82 ? 15.451 -8.164 -8.868 1.00 91.50 82 VAL A CA 1
ATOM 595 C C . VAL A 1 82 ? 16.217 -7.338 -7.830 1.00 91.50 82 VAL A C 1
ATOM 597 O O . VAL A 1 82 ? 15.620 -6.859 -6.869 1.00 91.50 82 VAL A O 1
ATOM 600 N N . GLU A 1 83 ? 17.511 -7.101 -8.042 1.00 94.44 83 GLU A N 1
ATOM 601 C CA . GLU A 1 83 ? 18.341 -6.323 -7.119 1.00 94.44 83 GLU A CA 1
ATOM 602 C C . GLU A 1 83 ? 17.937 -4.843 -7.055 1.00 94.44 83 GLU A C 1
ATOM 604 O O . GLU A 1 83 ? 18.030 -4.237 -5.993 1.00 94.44 83 GLU A O 1
ATOM 609 N N . ALA A 1 84 ? 17.394 -4.283 -8.139 1.00 92.25 84 ALA A N 1
ATOM 610 C CA . ALA A 1 84 ? 16.828 -2.934 -8.154 1.00 92.25 84 ALA A CA 1
ATOM 611 C C . ALA A 1 84 ? 15.388 -2.890 -7.605 1.00 92.25 84 ALA A C 1
ATOM 613 O O . ALA A 1 84 ? 14.956 -1.867 -7.079 1.00 92.25 84 ALA A O 1
ATOM 614 N N . VAL A 1 85 ? 14.655 -4.009 -7.650 1.00 93.31 85 VAL A N 1
ATOM 615 C CA . VAL A 1 85 ? 13.317 -4.131 -7.041 1.00 93.31 85 VAL A CA 1
ATOM 616 C C . VAL A 1 85 ? 13.393 -4.280 -5.515 1.00 93.31 85 VAL A C 1
ATOM 618 O O . VAL A 1 85 ? 12.498 -3.827 -4.799 1.00 93.31 85 VAL A O 1
ATOM 621 N N . ARG A 1 86 ? 14.458 -4.893 -4.978 1.00 93.62 86 ARG A N 1
ATOM 622 C CA . ARG A 1 86 ? 14.624 -5.122 -3.529 1.00 93.62 86 ARG A CA 1
ATOM 623 C C . ARG A 1 86 ? 14.532 -3.843 -2.682 1.00 93.62 86 ARG A C 1
ATOM 625 O O . ARG A 1 86 ? 13.807 -3.894 -1.688 1.00 93.62 86 ARG A O 1
ATOM 632 N N . PRO A 1 87 ? 15.201 -2.724 -3.026 1.00 96.00 87 PRO A N 1
ATOM 633 C CA . PRO A 1 87 ? 15.037 -1.460 -2.314 1.00 96.00 87 PRO A CA 1
ATOM 634 C C . PRO A 1 87 ? 13.585 -0.982 -2.275 1.00 96.00 87 PRO A C 1
ATOM 636 O O . PRO A 1 87 ? 13.093 -0.658 -1.199 1.00 96.00 87 PRO A O 1
ATOM 639 N N . ILE A 1 88 ? 12.873 -1.047 -3.407 1.00 93.69 88 ILE A N 1
ATOM 640 C CA . ILE A 1 88 ? 11.464 -0.633 -3.515 1.00 93.69 88 ILE A CA 1
ATOM 641 C C . ILE A 1 88 ? 10.602 -1.464 -2.564 1.00 93.69 88 ILE A C 1
ATOM 643 O O . ILE A 1 88 ? 9.837 -0.930 -1.768 1.00 93.69 88 ILE A O 1
ATOM 647 N N . ARG A 1 89 ? 10.771 -2.790 -2.587 1.00 95.31 89 ARG A N 1
ATOM 648 C CA . ARG A 1 89 ? 10.080 -3.695 -1.662 1.00 95.31 89 ARG A CA 1
ATOM 649 C C . ARG A 1 89 ? 10.392 -3.368 -0.199 1.00 95.31 89 ARG A C 1
ATOM 651 O O . ARG A 1 89 ? 9.489 -3.416 0.625 1.00 95.31 89 ARG A O 1
ATOM 658 N N . ASN A 1 90 ? 11.651 -3.091 0.138 1.00 96.75 90 ASN A N 1
ATOM 659 C CA . ASN A 1 90 ? 12.051 -2.790 1.516 1.00 96.75 90 ASN A CA 1
ATOM 660 C C . ASN A 1 90 ? 11.453 -1.468 2.008 1.00 96.75 90 ASN A C 1
ATOM 662 O O . ASN A 1 90 ? 11.059 -1.367 3.165 1.00 96.75 90 ASN A O 1
ATOM 666 N N . GLU A 1 91 ? 11.360 -0.472 1.134 1.00 96.12 91 GLU A N 1
ATOM 667 C CA . GLU A 1 91 ? 10.703 0.789 1.451 1.00 96.12 91 GLU A CA 1
ATOM 668 C C . GLU A 1 91 ? 9.199 0.596 1.673 1.00 96.12 91 GLU A C 1
ATOM 670 O O . GLU A 1 91 ? 8.655 1.072 2.669 1.00 96.12 91 GLU A O 1
ATOM 675 N N . ILE A 1 92 ? 8.541 -0.176 0.800 1.00 95.19 92 ILE A N 1
ATOM 676 C CA . ILE A 1 92 ? 7.141 -0.575 0.989 1.00 95.19 92 ILE A CA 1
ATOM 677 C C . ILE A 1 92 ? 6.976 -1.300 2.329 1.00 95.19 92 ILE A C 1
ATOM 679 O O . ILE A 1 92 ? 6.044 -1.003 3.067 1.00 95.19 92 ILE A O 1
ATOM 683 N N . ASP A 1 93 ? 7.890 -2.211 2.672 1.00 96.69 93 ASP A N 1
ATOM 684 C CA . ASP A 1 93 ? 7.865 -2.938 3.943 1.00 96.69 93 ASP A CA 1
ATOM 685 C C . ASP A 1 93 ? 7.909 -2.009 5.152 1.00 96.69 93 ASP A C 1
ATOM 687 O O . ASP A 1 93 ? 7.094 -2.145 6.064 1.00 96.69 93 ASP A O 1
ATOM 691 N N . ALA A 1 94 ? 8.827 -1.043 5.143 1.00 96.44 94 ALA A N 1
ATOM 692 C CA . ALA A 1 94 ? 8.955 -0.070 6.218 1.00 96.44 94 ALA A CA 1
ATOM 693 C C . ALA A 1 94 ? 7.668 0.752 6.383 1.00 96.44 94 ALA A C 1
ATOM 695 O O . ALA A 1 94 ? 7.121 0.819 7.482 1.00 96.44 94 ALA A O 1
ATOM 696 N N . ARG A 1 95 ? 7.134 1.304 5.285 1.00 96.44 95 ARG A N 1
ATOM 697 C CA . ARG A 1 95 ? 5.905 2.115 5.315 1.00 96.44 95 ARG A CA 1
ATOM 698 C C . ARG A 1 95 ? 4.688 1.305 5.770 1.00 96.44 95 ARG A C 1
ATOM 700 O O . ARG A 1 95 ? 3.871 1.788 6.550 1.00 96.44 95 ARG A O 1
ATOM 707 N N . VAL A 1 96 ? 4.575 0.057 5.317 1.00 95.31 96 VAL A N 1
ATOM 708 C CA . VAL A 1 96 ? 3.483 -0.848 5.693 1.00 95.31 96 VAL A CA 1
ATOM 709 C C . VAL A 1 96 ? 3.539 -1.229 7.173 1.00 95.31 96 VAL A C 1
ATOM 711 O O . VAL A 1 96 ? 2.487 -1.340 7.799 1.00 95.31 96 VAL A O 1
ATOM 714 N N . ARG A 1 97 ? 4.729 -1.416 7.755 1.00 94.69 97 ARG A N 1
ATOM 715 C CA . ARG A 1 97 ? 4.869 -1.676 9.198 1.00 94.69 97 ARG A CA 1
ATOM 716 C C . ARG A 1 97 ? 4.374 -0.502 10.026 1.00 94.69 97 ARG A C 1
ATOM 718 O O . ARG A 1 97 ? 3.552 -0.712 10.909 1.00 94.69 97 ARG A O 1
ATOM 725 N N . THR A 1 98 ? 4.801 0.712 9.685 1.00 94.62 98 THR A N 1
ATOM 726 C CA . THR A 1 98 ? 4.327 1.930 10.352 1.00 94.62 98 THR A CA 1
ATOM 727 C C . THR A 1 98 ? 2.811 2.064 10.241 1.00 94.62 98 THR A C 1
ATOM 729 O O . THR A 1 98 ? 2.140 2.287 11.241 1.00 94.62 98 THR A O 1
ATOM 732 N N . LEU A 1 99 ? 2.243 1.827 9.054 1.00 93.69 99 LEU A N 1
ATOM 733 C CA . LEU A 1 99 ? 0.792 1.844 8.871 1.00 93.69 99 LEU A CA 1
ATOM 734 C C . LEU A 1 99 ? 0.080 0.787 9.729 1.00 93.69 99 LEU A C 1
ATOM 736 O O . LEU A 1 99 ? -0.973 1.058 10.297 1.00 93.69 99 LEU A O 1
ATOM 740 N N . ALA A 1 100 ? 0.629 -0.426 9.810 1.00 91.38 100 ALA A N 1
ATOM 741 C CA . ALA A 1 100 ? 0.056 -1.481 10.635 1.00 91.38 100 ALA A CA 1
ATOM 742 C C . ALA A 1 100 ? 0.080 -1.100 12.122 1.00 91.38 100 ALA A C 1
ATOM 744 O O . ALA A 1 100 ? -0.896 -1.347 12.818 1.00 91.38 100 ALA A O 1
ATOM 745 N N . GLU A 1 101 ? 1.160 -0.485 12.601 1.00 92.75 101 GLU A N 1
ATOM 746 C CA . GLU A 1 101 ? 1.263 0.016 13.975 1.00 92.75 101 GLU A CA 1
ATOM 747 C C . GLU A 1 101 ? 0.242 1.127 14.247 1.00 92.75 101 GLU A C 1
ATOM 749 O O . GLU A 1 101 ? -0.457 1.067 15.253 1.00 92.75 101 GLU A O 1
ATOM 754 N N . GLU A 1 102 ? 0.078 2.079 13.323 1.00 91.44 102 GLU A N 1
ATOM 755 C CA . GLU A 1 102 ? -0.920 3.152 13.434 1.00 91.44 102 GLU A CA 1
ATOM 756 C C . GLU A 1 102 ? -2.368 2.645 13.461 1.00 91.44 102 GLU A C 1
ATOM 758 O O . GLU A 1 102 ? -3.209 3.235 14.130 1.00 91.44 102 GLU A O 1
ATOM 763 N N . LEU A 1 103 ? -2.686 1.597 12.695 1.00 88.75 103 LEU A N 1
ATOM 764 C CA . LEU A 1 103 ? -4.052 1.070 12.580 1.00 88.75 103 LEU A CA 1
ATOM 765 C C . LEU A 1 103 ? -4.414 0.059 13.675 1.00 88.75 103 LEU A C 1
ATOM 767 O O . LEU A 1 103 ? -5.592 -0.260 13.838 1.00 88.75 103 LEU A O 1
ATOM 771 N N . LEU A 1 104 ? -3.415 -0.503 14.358 1.00 86.62 104 LEU A N 1
ATOM 772 C CA . LEU A 1 104 ? -3.595 -1.542 15.376 1.00 86.62 104 LEU A CA 1
ATOM 773 C C . LEU A 1 104 ? -3.312 -1.060 16.803 1.00 86.62 104 LEU A C 1
ATOM 775 O O . LEU A 1 104 ? -3.643 -1.795 17.737 1.00 86.62 104 LEU A O 1
ATOM 779 N N . GLY A 1 105 ? -2.659 0.094 16.959 1.00 80.81 105 GLY A N 1
ATOM 780 C CA . GLY A 1 105 ? -2.493 0.792 18.236 1.00 80.81 105 GLY A CA 1
ATOM 781 C C . GLY A 1 105 ? -3.755 1.533 18.650 1.00 80.81 105 GLY A C 1
ATOM 782 O O . GLY A 1 105 ? -3.996 1.585 19.875 1.00 80.81 105 GLY A O 1
#

Secondary structure (DSSP, 8-state):
--PPPEEEEEESSSSSHHHHHHHHHHHHHGGGSEEEEEESS--S---TTEEEEESS-GGGSPPPTTPEEEE------TT--HHHHHHHHHHHHHHHHHHHHHHH-

Sequence (105 aa):
MIDVPTVLFVCVHNAGRSQMAAGLLAKYAGPRIVVRSAGSTPADEVNATVVEITMGCGDACPVFPGKRYLDWDLPDPSGLPVEAVRPIRNEIDARVRTLAEELLG

pLDDT: mean 84.76, std 11.47, range [46.22, 96.75]

Solvent-accessible surface area (backbone atoms only — not comparable to full-atom values): 6124 Å² total; per-residue (Å²): 128,86,78,64,48,31,39,37,24,28,8,53,79,43,77,48,68,14,48,53,40,33,55,51,36,42,70,74,47,43,93,66,39,47,68,38,64,37,32,38,83,68,81,99,77,76,69,78,71,29,38,38,34,38,39,65,30,72,89,55,44,86,88,65,88,84,50,51,78,43,82,43,92,59,82,81,56,79,93,54,55,69,80,69,33,48,60,54,53,51,52,42,47,54,54,38,49,54,50,47,49,69,75,71,108

Radius of gyration: 13.36 Å; Cα contacts (8 Å, |Δi|>4): 165; chains: 1; bounding box: 38×23×34 Å

Foldseek 3Di:
DPPQEEEEEEEAPQPALQVLLQVLLCVLQPPSYHYYYYHLDDDDDDDQRYEYEYEHCPPSHDDDPNHHYHYDDADDCPPPDPVVSVVRSVVSNVVSVVVSVVSVD